Protein AF-A0A3M1SGB9-F1 (afdb_monomer_lite)

Sequence (110 aa):
MKTRKTFSDILEEVRPRNFKSLLQKAYKANSLAKTTKGRSRKNAYSVKNQTLLFIVDKMPRYVKVKKDNREEMDDFLVVEFVETRGALHIPKETIEKLDKRRKRMGLKDS

pLDDT: mean 90.96, std 9.62, range [44.34, 98.06]

Structure (mmCIF, N/CA/C/O backbone):
data_AF-A0A3M1SGB9-F1
#
_entry.id   AF-A0A3M1SGB9-F1
#
loop_
_atom_site.group_PDB
_atom_site.id
_atom_site.type_symbol
_atom_site.label_atom_id
_atom_site.label_alt_id
_atom_site.label_comp_id
_atom_site.label_asym_id
_atom_site.label_entity_id
_atom_site.label_seq_id
_atom_site.pdbx_PDB_ins_code
_atom_site.Cartn_x
_atom_site.Cartn_y
_atom_site.Cartn_z
_atom_site.occupancy
_atom_site.B_iso_or_equiv
_atom_site.auth_seq_id
_atom_site.auth_comp_id
_atom_site.auth_asym_id
_atom_site.auth_atom_id
_atom_site.pdbx_PDB_model_num
ATOM 1 N N . MET A 1 1 ? -13.058 9.951 38.611 1.00 44.34 1 MET A N 1
ATOM 2 C CA . MET A 1 1 ? -12.085 8.839 38.479 1.00 44.34 1 MET A CA 1
ATOM 3 C C . MET A 1 1 ? -11.390 8.940 37.129 1.00 44.34 1 MET A C 1
ATOM 5 O O . MET A 1 1 ? -12.088 8.998 36.128 1.00 44.34 1 MET A O 1
ATOM 9 N N . LYS A 1 2 ? -10.050 8.978 37.072 1.00 55.06 2 LYS A N 1
ATOM 10 C CA . LYS A 1 2 ? -9.320 8.790 35.805 1.00 55.06 2 LYS A CA 1
ATOM 11 C C . LYS A 1 2 ? -9.275 7.289 35.514 1.00 55.06 2 LYS A C 1
ATOM 13 O O . LYS A 1 2 ? 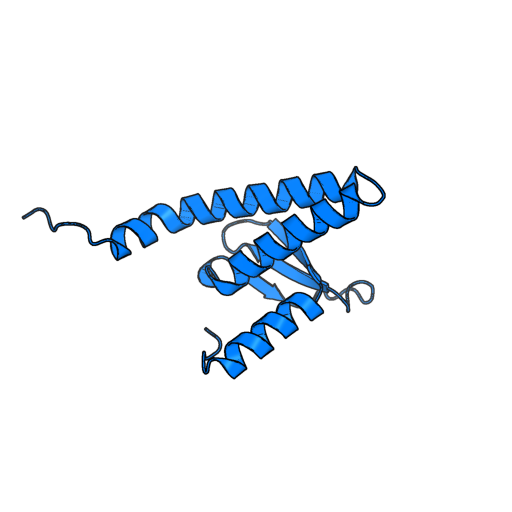-8.594 6.556 36.225 1.00 55.06 2 LYS A O 1
ATOM 18 N N . THR A 1 3 ? -10.027 6.825 34.523 1.00 76.25 3 THR A N 1
ATOM 19 C CA . THR A 1 3 ? -9.919 5.454 34.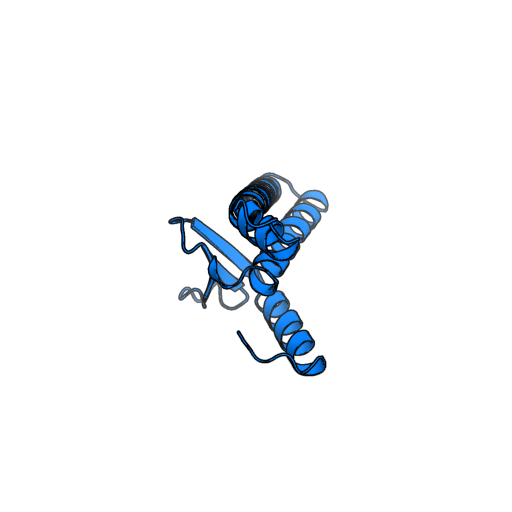011 1.00 76.25 3 THR A CA 1
ATOM 20 C C . THR A 1 3 ? -8.509 5.242 33.452 1.00 76.25 3 THR A C 1
ATOM 22 O O . THR A 1 3 ? -8.014 6.046 32.661 1.00 76.25 3 THR A O 1
ATOM 25 N N . ARG A 1 4 ? -7.809 4.196 33.914 1.00 83.75 4 ARG A N 1
ATOM 26 C CA . ARG A 1 4 ? -6.506 3.813 33.350 1.00 83.75 4 ARG A CA 1
ATOM 27 C C . ARG A 1 4 ? -6.730 3.343 31.913 1.00 83.75 4 ARG A C 1
ATOM 29 O O . ARG A 1 4 ? -7.519 2.429 31.699 1.00 83.75 4 ARG A O 1
ATOM 36 N N . LYS A 1 5 ? -6.033 3.958 30.954 1.00 86.06 5 LYS A N 1
ATOM 37 C CA . LYS A 1 5 ? -6.025 3.506 29.556 1.00 86.06 5 LYS A CA 1
ATOM 38 C C . LYS A 1 5 ? -5.428 2.102 29.481 1.00 86.06 5 LYS A C 1
ATOM 40 O O . LYS A 1 5 ? -4.376 1.846 30.069 1.00 86.06 5 LYS A O 1
ATOM 45 N N . THR A 1 6 ? -6.089 1.208 28.759 1.00 92.06 6 THR A N 1
ATOM 46 C CA . THR A 1 6 ? -5.558 -0.118 28.441 1.00 92.06 6 THR A CA 1
ATOM 47 C C . THR A 1 6 ? -4.535 -0.026 27.307 1.00 92.06 6 THR A C 1
ATOM 49 O O . THR A 1 6 ? -4.449 0.978 26.598 1.00 92.06 6 THR A O 1
ATOM 52 N N . PHE A 1 7 ? -3.758 -1.090 27.094 1.00 88.25 7 PHE A N 1
ATOM 53 C CA . PHE A 1 7 ? -2.853 -1.163 25.942 1.00 88.25 7 PHE A CA 1
ATOM 54 C C . PHE A 1 7 ? -3.610 -1.045 24.609 1.00 88.25 7 PHE A C 1
ATOM 56 O O . PHE A 1 7 ? -3.136 -0.380 23.691 1.00 88.25 7 PHE A O 1
ATOM 63 N N . SER A 1 8 ? -4.810 -1.625 24.522 1.00 87.44 8 SER A N 1
ATOM 64 C CA . SER A 1 8 ? -5.679 -1.513 23.347 1.00 87.44 8 SER A CA 1
ATOM 65 C C . SER A 1 8 ? -6.088 -0.065 23.071 1.00 87.44 8 SER A C 1
ATOM 67 O O . SER A 1 8 ? -6.020 0.368 21.923 1.00 87.44 8 SER A O 1
ATOM 69 N N . ASP A 1 9 ? -6.418 0.707 24.111 1.00 90.00 9 ASP A N 1
ATOM 70 C CA . ASP A 1 9 ? -6.766 2.129 23.966 1.00 90.00 9 ASP A CA 1
ATOM 71 C C . ASP A 1 9 ? -5.582 2.940 23.432 1.00 90.00 9 ASP A C 1
ATOM 73 O O . ASP A 1 9 ? -5.738 3.773 22.540 1.00 90.00 9 ASP A O 1
ATOM 77 N N . ILE A 1 10 ? -4.375 2.650 23.929 1.00 89.81 10 ILE A N 1
ATOM 78 C CA . ILE A 1 10 ? -3.140 3.279 23.446 1.00 89.81 10 ILE A CA 1
ATOM 79 C C . ILE A 1 10 ? -2.896 2.912 21.978 1.00 89.81 10 ILE A C 1
ATOM 81 O O . ILE A 1 10 ? -2.558 3.782 21.176 1.00 89.81 10 ILE A O 1
ATOM 85 N N . LEU A 1 11 ? -3.080 1.640 21.603 1.00 87.50 11 LEU A N 1
ATOM 86 C CA . LEU A 1 11 ? -2.915 1.193 20.220 1.00 87.50 11 LEU A CA 1
ATOM 87 C C . LEU A 1 11 ? -3.899 1.872 19.266 1.00 87.50 11 LEU A C 1
ATOM 89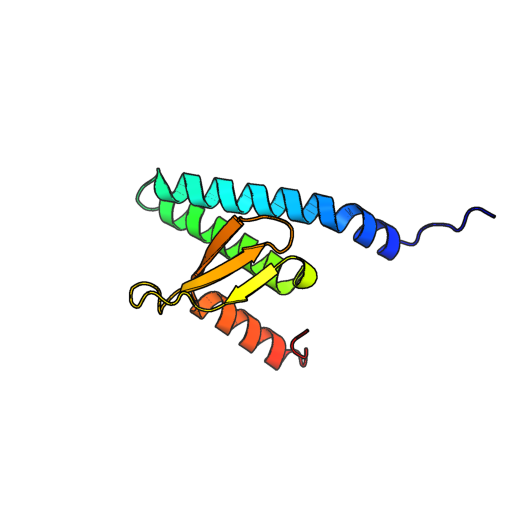 O O . LEU A 1 11 ? -3.506 2.218 18.151 1.00 87.50 11 LEU A O 1
ATOM 93 N N . GLU A 1 12 ? -5.153 2.062 19.675 1.00 87.00 12 GLU A N 1
ATOM 94 C CA . GLU A 1 12 ? -6.138 2.804 18.886 1.00 87.00 12 GLU A CA 1
ATOM 95 C C . GLU A 1 12 ? -5.762 4.283 18.757 1.00 87.00 12 GLU A C 1
ATOM 97 O O . GLU A 1 12 ? -5.824 4.827 17.654 1.00 87.00 12 GLU A O 1
ATOM 102 N N . GLU A 1 13 ? -5.289 4.907 19.837 1.00 90.38 13 GLU A N 1
ATOM 103 C CA . GLU A 1 13 ? -4.865 6.311 19.859 1.00 90.38 13 GLU A CA 1
ATOM 104 C C . GLU A 1 13 ? -3.682 6.582 18.917 1.00 90.38 13 GLU A C 1
ATOM 106 O O . GLU A 1 13 ? -3.671 7.574 18.187 1.00 90.38 13 GLU A O 1
ATOM 111 N N . VAL A 1 14 ? -2.693 5.683 18.869 1.00 92.31 14 VAL A N 1
ATOM 112 C CA . VAL A 1 14 ? -1.524 5.852 17.987 1.00 92.31 14 VAL A CA 1
ATOM 113 C C . VAL A 1 14 ? -1.774 5.384 16.551 1.00 92.31 14 VAL A C 1
ATOM 115 O O . VAL A 1 14 ? -0.974 5.690 15.660 1.00 92.31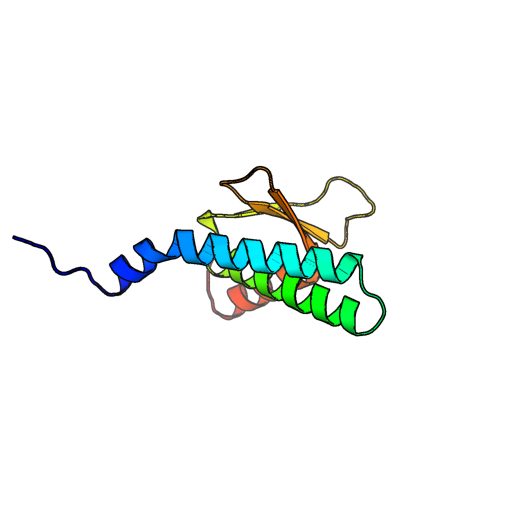 14 VAL A O 1
ATOM 118 N N . ARG A 1 15 ? -2.871 4.657 16.284 1.00 90.69 15 ARG A N 1
ATOM 119 C CA . ARG A 1 15 ? -3.138 4.052 14.968 1.00 90.69 15 ARG A CA 1
ATOM 120 C C . ARG A 1 15 ? -3.200 5.072 13.823 1.00 90.69 15 ARG A C 1
ATOM 122 O O . ARG A 1 15 ? -2.530 4.813 12.823 1.00 90.69 15 ARG A O 1
ATOM 129 N N . PRO A 1 16 ? -3.889 6.228 13.930 1.00 91.19 16 PRO A N 1
ATOM 130 C CA . PRO A 1 16 ? -3.898 7.234 12.862 1.00 91.19 16 PRO A CA 1
ATOM 131 C C . PRO A 1 16 ? -2.496 7.771 12.539 1.00 91.19 16 PRO A C 1
ATOM 133 O O . PRO A 1 16 ? -2.117 7.914 11.374 1.00 91.19 16 PRO A O 1
ATOM 136 N N . ARG A 1 17 ? -1.673 8.015 13.569 1.00 93.00 17 ARG A N 1
ATOM 137 C CA . ARG A 1 17 ? -0.288 8.480 13.395 1.00 93.00 17 ARG A CA 1
ATOM 138 C C . ARG A 1 17 ? 0.570 7.424 12.700 1.00 93.00 17 ARG A C 1
ATOM 140 O O . ARG A 1 17 ? 1.330 7.754 11.787 1.00 93.00 17 ARG A O 1
ATOM 147 N N . ASN A 1 18 ? 0.420 6.162 13.097 1.00 93.62 18 ASN A N 1
ATOM 148 C CA . ASN A 1 18 ? 1.111 5.039 12.469 1.00 93.62 18 ASN A CA 1
ATOM 149 C C . ASN A 1 18 ? 0.684 4.865 11.009 1.00 93.62 18 ASN A C 1
ATOM 151 O O . ASN A 1 18 ? 1.545 4.719 10.143 1.00 93.62 18 ASN A O 1
ATOM 155 N N . PHE A 1 19 ? -0.616 4.963 10.721 1.00 94.12 19 PHE A N 1
ATOM 156 C CA . PHE A 1 19 ? -1.142 4.937 9.359 1.00 94.12 19 PHE A CA 1
ATOM 157 C C . PHE A 1 19 ? -0.507 6.032 8.492 1.00 94.12 19 PHE A C 1
ATOM 159 O O . PHE A 1 19 ? 0.046 5.732 7.435 1.00 94.12 19 PHE A O 1
ATOM 166 N N . LYS A 1 20 ? -0.474 7.285 8.969 1.00 93.94 20 LYS A N 1
ATOM 167 C CA . LYS A 1 20 ? 0.155 8.403 8.245 1.00 93.94 20 LYS A CA 1
ATOM 168 C C . LYS A 1 20 ? 1.641 8.155 7.958 1.00 93.94 20 LYS A C 1
ATOM 170 O O . LYS A 1 20 ? 2.108 8.440 6.856 1.00 93.94 20 LYS A O 1
ATOM 175 N N . SER A 1 21 ? 2.379 7.600 8.920 1.00 95.31 21 SER A N 1
ATOM 176 C CA . SER A 1 21 ? 3.797 7.250 8.749 1.00 95.31 21 SER A CA 1
ATOM 177 C C . SER A 1 21 ? 4.000 6.155 7.692 1.00 95.31 21 SER A C 1
ATOM 179 O O . SER A 1 21 ? 4.826 6.294 6.786 1.00 95.31 21 SER A O 1
ATOM 181 N N . LEU A 1 22 ? 3.191 5.092 7.745 1.00 95.94 22 LEU A N 1
ATOM 182 C CA . LEU A 1 22 ? 3.214 4.012 6.754 1.00 95.94 22 LEU A CA 1
ATOM 183 C C . LEU A 1 22 ? 2.849 4.523 5.357 1.00 95.94 22 LEU A C 1
ATOM 185 O O . LEU A 1 22 ? 3.501 4.168 4.376 1.00 95.94 22 LEU A O 1
ATOM 189 N N . LEU A 1 23 ? 1.867 5.416 5.266 1.00 95.12 23 LEU A N 1
ATOM 190 C CA . LEU A 1 23 ? 1.469 6.039 4.013 1.00 95.12 23 LEU A CA 1
ATOM 191 C C . LEU A 1 23 ? 2.610 6.868 3.404 1.00 95.12 23 LEU A C 1
ATOM 193 O O . LEU A 1 23 ? 2.947 6.706 2.230 1.00 95.12 23 LEU A O 1
ATOM 197 N N . GLN A 1 24 ? 3.273 7.705 4.208 1.00 96.12 24 GLN A N 1
ATOM 198 C CA . GLN A 1 24 ? 4.450 8.462 3.771 1.00 96.12 24 GLN A CA 1
ATOM 199 C C . GLN A 1 24 ? 5.580 7.542 3.295 1.00 96.12 24 GLN A C 1
ATOM 201 O O . GLN A 1 24 ? 6.217 7.824 2.278 1.00 96.12 24 GLN A O 1
ATOM 206 N N . LYS A 1 25 ? 5.815 6.424 3.993 1.00 97.31 25 LYS A N 1
ATOM 207 C CA . LYS A 1 25 ? 6.792 5.408 3.584 1.00 97.31 25 LYS A CA 1
ATOM 208 C C . LYS A 1 25 ? 6.438 4.808 2.221 1.00 97.31 25 LYS A C 1
ATOM 210 O O . LYS A 1 25 ? 7.312 4.733 1.358 1.00 97.31 25 LYS A O 1
ATOM 215 N N . ALA A 1 26 ? 5.175 4.439 2.001 1.00 96.94 26 ALA A N 1
ATOM 216 C CA . ALA A 1 26 ? 4.712 3.894 0.726 1.00 96.94 26 ALA A CA 1
ATOM 217 C C . ALA A 1 26 ? 4.894 4.897 -0.427 1.00 96.94 26 ALA A C 1
ATOM 219 O O . ALA A 1 26 ? 5.418 4.532 -1.482 1.00 96.94 26 ALA A O 1
ATOM 220 N N . TYR A 1 27 ? 4.551 6.173 -0.216 1.00 97.00 27 TYR A N 1
ATOM 221 C CA . TYR A 1 27 ? 4.756 7.225 -1.217 1.00 97.00 27 TYR A CA 1
ATOM 222 C C . TYR A 1 27 ? 6.230 7.467 -1.536 1.00 97.00 27 TYR A C 1
ATOM 224 O O . TYR A 1 27 ? 6.593 7.531 -2.711 1.00 97.00 27 TYR A O 1
ATOM 232 N N . LYS A 1 28 ? 7.092 7.562 -0.517 1.00 97.94 28 LYS A N 1
ATOM 233 C CA . LYS A 1 28 ? 8.538 7.740 -0.712 1.00 97.94 28 LYS A CA 1
ATOM 234 C C . LYS A 1 28 ? 9.147 6.565 -1.473 1.00 97.94 28 LYS A C 1
ATOM 236 O O . LYS A 1 28 ? 9.886 6.785 -2.427 1.00 97.94 28 LYS A O 1
ATOM 241 N N . ALA A 1 29 ? 8.789 5.333 -1.111 1.00 97.81 29 ALA A N 1
ATOM 242 C CA . ALA A 1 29 ? 9.244 4.135 -1.811 1.00 97.81 29 ALA A CA 1
ATOM 243 C C . ALA A 1 29 ? 8.765 4.105 -3.274 1.00 97.81 29 ALA A C 1
ATOM 245 O O . ALA A 1 29 ? 9.545 3.802 -4.171 1.00 97.81 29 ALA A O 1
ATOM 246 N N . ASN A 1 30 ? 7.512 4.488 -3.540 1.00 97.69 30 ASN A N 1
ATOM 247 C CA . ASN A 1 30 ? 6.985 4.600 -4.901 1.00 97.69 30 ASN A CA 1
ATOM 248 C C . ASN A 1 30 ? 7.719 5.673 -5.720 1.00 97.69 30 ASN A C 1
ATOM 250 O O . ASN A 1 30 ? 8.071 5.429 -6.870 1.00 97.69 30 ASN A O 1
ATOM 254 N N . SER A 1 31 ? 7.970 6.843 -5.128 1.00 97.69 31 SER A N 1
ATOM 255 C CA . SER A 1 31 ? 8.738 7.915 -5.769 1.00 97.69 31 SER A CA 1
ATOM 256 C C . SER A 1 31 ? 10.153 7.441 -6.112 1.00 97.69 31 SER A C 1
ATOM 258 O O . SER A 1 31 ? 10.576 7.529 -7.263 1.00 97.69 31 SER A O 1
ATOM 260 N N . LEU A 1 32 ? 10.837 6.806 -5.154 1.00 97.94 32 LEU A N 1
ATOM 261 C CA . LEU A 1 32 ? 12.167 6.232 -5.357 1.00 97.94 32 LEU A CA 1
ATOM 262 C C . LEU A 1 32 ? 12.177 5.156 -6.452 1.00 97.94 32 LEU A C 1
ATOM 264 O O . LEU A 1 32 ? 13.104 5.091 -7.256 1.00 97.94 32 LEU A O 1
ATOM 268 N N . ALA A 1 33 ? 11.149 4.309 -6.520 1.00 97.56 33 ALA A N 1
ATOM 269 C CA . ALA A 1 33 ? 11.044 3.290 -7.560 1.00 97.56 33 ALA A CA 1
ATOM 270 C C . ALA A 1 33 ? 10.915 3.905 -8.966 1.00 97.56 33 ALA A C 1
ATOM 272 O O . ALA A 1 33 ? 11.490 3.386 -9.926 1.00 97.56 33 ALA A O 1
ATOM 273 N N . LYS A 1 34 ? 10.197 5.029 -9.083 1.00 96.25 34 LYS A N 1
ATOM 274 C CA . LYS A 1 34 ? 10.027 5.759 -10.347 1.00 96.25 34 LYS A CA 1
ATOM 275 C C . LYS A 1 34 ? 11.313 6.451 -10.807 1.00 96.25 34 LYS A C 1
ATOM 277 O O . LYS A 1 34 ? 11.553 6.512 -12.008 1.00 96.25 34 LYS A O 1
ATOM 282 N N . THR A 1 35 ? 12.152 6.923 -9.884 1.00 97.69 35 THR A N 1
ATOM 283 C CA . THR A 1 35 ? 13.393 7.649 -10.215 1.00 97.69 35 THR A CA 1
ATOM 284 C C . THR A 1 35 ? 14.616 6.744 -10.368 1.00 97.69 35 THR A C 1
ATOM 286 O O . THR A 1 35 ? 15.540 7.071 -11.109 1.00 97.69 35 THR A O 1
ATOM 289 N N . THR A 1 36 ? 14.637 5.585 -9.710 1.00 96.81 36 THR A N 1
ATOM 290 C CA . THR A 1 36 ? 15.762 4.635 -9.774 1.00 96.81 36 THR A CA 1
ATOM 291 C C . THR A 1 36 ? 15.577 3.578 -10.867 1.00 96.81 36 THR A C 1
ATOM 293 O O . THR A 1 36 ? 14.503 3.442 -11.458 1.00 96.81 36 THR A O 1
ATOM 296 N N . LYS A 1 37 ? 16.635 2.808 -11.160 1.00 96.75 37 LYS A N 1
ATOM 297 C CA . LYS A 1 37 ? 16.644 1.706 -12.141 1.00 96.75 37 LYS A CA 1
ATOM 298 C C . LYS A 1 37 ? 17.153 0.402 -11.509 1.00 96.75 37 LYS A C 1
ATOM 300 O O . LYS A 1 37 ? 17.643 0.389 -10.379 1.00 96.75 37 LYS A O 1
ATOM 305 N N . GLY A 1 38 ? 17.011 -0.708 -12.237 1.00 97.25 38 GLY A N 1
ATOM 306 C CA . GLY A 1 38 ? 17.585 -2.006 -11.870 1.00 97.25 38 GLY A CA 1
ATOM 307 C C . GLY A 1 38 ? 17.115 -2.540 -10.512 1.00 97.25 38 GLY A C 1
ATOM 308 O O . GLY A 1 38 ? 15.925 -2.511 -10.188 1.00 97.25 38 GLY A O 1
ATOM 309 N N . ARG A 1 39 ? 18.062 -3.048 -9.713 1.00 97.38 39 ARG A N 1
ATOM 310 C CA . ARG A 1 39 ? 17.792 -3.668 -8.405 1.00 97.38 39 ARG A CA 1
ATOM 311 C C . ARG A 1 39 ? 17.169 -2.689 -7.408 1.00 97.38 39 ARG A C 1
ATOM 313 O O . ARG A 1 39 ? 16.241 -3.067 -6.699 1.00 97.38 39 ARG A O 1
ATOM 320 N N . SER A 1 40 ? 17.608 -1.431 -7.400 1.00 97.38 40 SER A N 1
ATOM 321 C CA . SER A 1 40 ? 17.071 -0.401 -6.502 1.00 97.38 40 SER A CA 1
ATOM 322 C C . SER A 1 40 ? 15.591 -0.129 -6.763 1.00 97.38 40 SER A C 1
ATOM 324 O O . SER A 1 40 ? 14.809 -0.087 -5.815 1.00 97.38 40 SER A O 1
ATOM 326 N N . ARG A 1 41 ? 15.178 -0.070 -8.038 1.00 97.75 41 ARG A N 1
ATOM 327 C CA . ARG A 1 41 ? 13.759 0.046 -8.415 1.00 97.75 41 ARG A CA 1
ATOM 328 C C . ARG A 1 41 ? 12.942 -1.131 -7.888 1.00 97.75 41 ARG A C 1
ATOM 330 O O . ARG A 1 41 ? 11.891 -0.925 -7.286 1.00 97.75 41 ARG A O 1
ATOM 337 N N . LYS A 1 42 ? 13.427 -2.361 -8.098 1.00 97.19 42 LYS A N 1
ATOM 338 C CA . LYS A 1 42 ? 12.749 -3.581 -7.626 1.00 97.19 42 LYS A CA 1
ATOM 339 C C . LYS A 1 42 ? 12.593 -3.578 -6.102 1.00 97.19 42 LYS A C 1
ATOM 341 O O . LYS A 1 42 ? 11.501 -3.829 -5.600 1.00 97.19 42 LYS A O 1
ATOM 346 N N . ASN A 1 43 ? 13.649 -3.220 -5.374 1.00 97.69 43 ASN A N 1
ATOM 347 C CA . ASN A 1 43 ? 13.623 -3.134 -3.914 1.00 97.69 43 ASN A CA 1
ATOM 348 C C . ASN A 1 43 ? 12.650 -2.054 -3.422 1.00 97.69 43 ASN A C 1
ATOM 350 O O . ASN A 1 43 ? 11.866 -2.302 -2.509 1.00 97.69 43 ASN A O 1
ATOM 354 N N . ALA A 1 44 ? 12.651 -0.877 -4.049 1.00 98.06 44 ALA A N 1
ATOM 355 C CA . ALA A 1 44 ? 11.745 0.208 -3.694 1.00 98.06 44 ALA A CA 1
ATOM 356 C C . ALA A 1 44 ? 10.271 -0.175 -3.930 1.00 98.06 44 ALA A C 1
ATOM 358 O O . ALA A 1 44 ? 9.433 0.041 -3.052 1.00 98.06 44 ALA A O 1
ATOM 359 N N . TYR A 1 45 ? 9.953 -0.831 -5.054 1.00 97.69 45 TYR A N 1
ATOM 360 C CA . TYR A 1 45 ? 8.610 -1.378 -5.273 1.00 97.69 45 TYR A CA 1
ATOM 361 C C . TYR A 1 45 ? 8.244 -2.472 -4.269 1.00 97.69 45 TYR A C 1
ATOM 363 O O . TYR A 1 45 ? 7.109 -2.492 -3.800 1.00 97.69 45 TYR A O 1
ATOM 371 N N . SER A 1 46 ? 9.187 -3.333 -3.880 1.00 97.25 46 SER A N 1
ATOM 372 C CA . SER A 1 46 ? 8.954 -4.331 -2.829 1.00 97.25 46 SER A CA 1
ATOM 373 C C . SER A 1 46 ? 8.555 -3.667 -1.506 1.00 97.25 46 SER A C 1
ATOM 375 O O . SER A 1 46 ? 7.518 -4.003 -0.938 1.00 97.25 46 SER A O 1
ATOM 377 N N . VAL A 1 47 ? 9.295 -2.639 -1.067 1.00 98.00 47 VAL A N 1
ATOM 378 C CA . VAL A 1 47 ? 8.977 -1.885 0.159 1.00 98.00 47 VAL A CA 1
ATOM 379 C C . VAL A 1 47 ? 7.609 -1.209 0.065 1.00 98.00 47 VAL A C 1
ATOM 381 O O . VAL A 1 47 ? 6.826 -1.285 1.015 1.00 98.00 47 VAL A O 1
ATOM 384 N N . LYS A 1 48 ? 7.296 -0.567 -1.069 1.00 97.44 48 LYS A N 1
ATOM 385 C CA . LYS A 1 48 ? 5.973 0.022 -1.325 1.00 97.44 48 LYS A CA 1
ATOM 386 C C . LYS A 1 48 ? 4.877 -1.037 -1.174 1.00 97.44 48 LYS A C 1
ATOM 388 O O . LYS A 1 48 ? 3.951 -0.839 -0.391 1.00 97.44 48 LYS A O 1
ATOM 393 N N . ASN A 1 49 ? 4.995 -2.152 -1.890 1.00 97.31 49 ASN A N 1
ATOM 394 C CA . ASN A 1 49 ? 3.961 -3.183 -1.948 1.00 97.31 49 ASN A CA 1
ATOM 395 C C . ASN A 1 49 ? 3.777 -3.882 -0.597 1.00 97.31 49 ASN A C 1
ATOM 397 O O . ASN A 1 49 ? 2.645 -4.071 -0.172 1.00 97.31 49 ASN A O 1
ATOM 401 N N . GLN A 1 50 ? 4.859 -4.190 0.123 1.00 97.00 50 GLN A N 1
ATOM 402 C CA . GLN A 1 50 ? 4.785 -4.742 1.481 1.00 97.00 50 GLN A CA 1
ATOM 403 C C . GLN A 1 50 ? 4.112 -3.773 2.458 1.00 97.00 50 GLN A C 1
ATOM 405 O O . GLN A 1 50 ? 3.308 -4.188 3.290 1.00 97.00 50 GLN A O 1
ATOM 410 N N . THR A 1 51 ? 4.416 -2.476 2.347 1.00 97.50 51 THR A N 1
ATOM 411 C CA . THR A 1 51 ? 3.805 -1.449 3.201 1.00 97.50 51 THR A CA 1
ATOM 412 C C . THR A 1 51 ? 2.307 -1.323 2.915 1.00 97.50 51 THR A C 1
ATOM 414 O O . THR A 1 51 ? 1.512 -1.309 3.851 1.00 97.50 51 THR A O 1
ATOM 417 N N . LEU A 1 52 ? 1.905 -1.297 1.640 1.00 96.94 52 LEU A N 1
ATOM 418 C CA . LEU A 1 52 ? 0.492 -1.290 1.250 1.00 96.94 52 LEU A CA 1
ATOM 419 C C . LEU A 1 52 ? -0.231 -2.563 1.698 1.00 96.94 52 LEU A C 1
ATOM 421 O O . LEU A 1 52 ? -1.323 -2.469 2.246 1.00 96.94 52 LEU A O 1
ATOM 425 N N . LEU A 1 53 ? 0.393 -3.732 1.536 1.00 96.62 53 LEU A N 1
ATOM 426 C CA . LEU A 1 53 ? -0.175 -5.004 1.976 1.00 96.62 53 LEU A CA 1
ATOM 427 C C . LEU A 1 53 ? -0.430 -5.018 3.485 1.00 96.62 53 LEU A C 1
ATOM 429 O O . LEU A 1 53 ? -1.480 -5.467 3.930 1.00 96.62 53 LEU A O 1
ATOM 433 N N . PHE A 1 54 ? 0.511 -4.490 4.272 1.00 95.75 54 PHE A N 1
ATOM 434 C CA . PHE A 1 54 ? 0.344 -4.355 5.715 1.00 95.75 54 PHE A CA 1
ATOM 435 C C . PHE A 1 54 ? -0.819 -3.425 6.074 1.00 95.75 54 PHE A C 1
ATOM 437 O O . PHE A 1 54 ? -1.599 -3.746 6.967 1.00 95.75 54 PHE A O 1
ATOM 444 N N . ILE A 1 55 ? -0.954 -2.288 5.383 1.00 95.19 55 ILE A N 1
ATOM 445 C CA . ILE A 1 55 ? -2.065 -1.352 5.598 1.00 95.19 55 ILE A CA 1
ATOM 446 C C . ILE A 1 55 ? -3.402 -2.029 5.274 1.00 95.19 55 ILE A C 1
ATOM 448 O O . ILE A 1 55 ? -4.315 -1.970 6.092 1.00 95.19 55 ILE A O 1
ATOM 452 N N . VAL A 1 56 ? -3.510 -2.705 4.126 1.00 95.56 56 VAL A N 1
ATOM 453 C CA . VAL A 1 56 ? -4.720 -3.454 3.746 1.00 95.56 56 VAL A CA 1
ATOM 454 C C . VAL A 1 56 ? -5.037 -4.537 4.776 1.00 95.56 56 VAL A C 1
ATOM 456 O O . VAL A 1 56 ? -6.196 -4.716 5.144 1.00 95.56 56 VAL A O 1
ATOM 459 N N . ASP A 1 57 ? -4.018 -5.233 5.290 1.00 94.38 57 ASP A N 1
ATOM 460 C CA . ASP A 1 57 ? -4.248 -6.312 6.243 1.00 94.38 57 ASP A CA 1
ATOM 461 C C . ASP A 1 57 ? -4.661 -5.816 7.636 1.00 94.38 57 ASP A C 1
ATOM 463 O O . ASP A 1 57 ? -5.601 -6.332 8.236 1.00 94.38 57 ASP A O 1
ATOM 467 N N . LYS A 1 58 ? -3.929 -4.838 8.179 1.00 92.44 58 LYS A N 1
ATOM 468 C CA . LYS A 1 58 ? -4.011 -4.441 9.596 1.00 92.44 58 LYS A CA 1
ATOM 469 C C . LYS A 1 58 ? -4.791 -3.161 9.845 1.00 92.44 58 LYS A C 1
ATOM 471 O O . LYS A 1 58 ? -5.130 -2.865 10.988 1.00 92.44 58 LYS A O 1
ATOM 476 N N . MET A 1 59 ? -5.036 -2.376 8.805 1.00 93.19 59 MET A N 1
ATOM 477 C CA . MET A 1 59 ? -5.671 -1.065 8.891 1.00 93.19 59 MET A CA 1
ATOM 478 C C . MET A 1 59 ? -6.774 -0.897 7.825 1.00 93.19 59 MET A C 1
ATOM 480 O O . MET A 1 59 ? -6.847 0.171 7.212 1.00 93.19 59 MET A O 1
ATOM 484 N N . PRO A 1 60 ? -7.661 -1.897 7.611 1.00 92.44 60 PRO A N 1
ATOM 485 C CA . PRO A 1 60 ? -8.614 -1.890 6.498 1.00 92.44 60 PRO A CA 1
ATOM 486 C C . PRO A 1 60 ? -9.574 -0.694 6.539 1.00 92.44 60 PRO A C 1
ATOM 488 O O . PRO A 1 60 ? -9.915 -0.156 5.496 1.00 92.44 60 PRO A O 1
ATOM 491 N N . ARG A 1 61 ? -9.920 -0.179 7.731 1.00 92.38 61 ARG A N 1
ATOM 492 C CA . ARG A 1 61 ? -10.792 1.004 7.886 1.00 92.38 61 ARG A CA 1
ATOM 493 C C . ARG A 1 61 ? -10.277 2.274 7.194 1.00 92.38 61 ARG A C 1
ATOM 495 O O . ARG A 1 61 ? -11.054 3.186 6.941 1.00 92.38 61 ARG A O 1
ATOM 502 N N . TYR A 1 62 ? -8.974 2.350 6.925 1.00 93.19 62 TYR A N 1
ATOM 503 C CA . TYR A 1 62 ? -8.338 3.517 6.316 1.00 93.19 62 TYR A CA 1
ATOM 504 C C . TYR A 1 62 ? -8.159 3.388 4.805 1.00 93.19 62 TYR A C 1
ATOM 506 O O . TYR A 1 62 ? -7.653 4.322 4.177 1.00 93.19 62 TYR A O 1
ATOM 514 N N . VAL A 1 63 ? -8.533 2.252 4.210 1.00 95.62 63 VAL A N 1
ATOM 515 C CA . VAL A 1 63 ? -8.306 1.992 2.790 1.00 95.62 63 VAL A CA 1
ATOM 516 C C . VAL A 1 63 ? -9.486 1.328 2.105 1.00 95.62 63 VAL A C 1
ATOM 518 O O . VAL A 1 63 ? -10.276 0.619 2.714 1.00 95.62 63 VAL A O 1
ATOM 521 N N . LYS A 1 64 ? -9.577 1.532 0.795 1.00 95.19 64 LYS A N 1
ATOM 522 C CA . LYS A 1 64 ? -10.440 0.760 -0.096 1.00 95.19 64 LYS A CA 1
ATOM 523 C C . LYS A 1 64 ? -9.577 0.155 -1.188 1.00 95.19 64 LYS A C 1
ATOM 525 O O . LYS A 1 64 ? -8.746 0.848 -1.769 1.00 95.19 64 LYS A O 1
ATOM 530 N N . VAL A 1 65 ? -9.766 -1.132 -1.456 1.00 94.88 65 VAL A N 1
ATOM 531 C CA . VAL A 1 65 ? -9.087 -1.823 -2.555 1.00 94.88 65 VAL A CA 1
ATOM 532 C C . VAL A 1 65 ? -10.092 -2.019 -3.675 1.00 94.88 65 VAL A C 1
ATOM 534 O O . VAL A 1 65 ? -11.158 -2.589 -3.454 1.00 94.88 65 VAL A O 1
ATOM 537 N N . LYS A 1 66 ? -9.769 -1.534 -4.871 1.00 94.19 66 LYS A N 1
ATOM 538 C CA . LYS A 1 66 ? -10.636 -1.662 -6.044 1.00 94.19 66 LYS A CA 1
ATOM 539 C C . LYS A 1 66 ? -9.839 -1.950 -7.306 1.00 94.19 66 LYS A C 1
ATOM 541 O O . LYS A 1 66 ? -8.627 -1.741 -7.349 1.00 94.19 66 LYS A O 1
ATOM 546 N N . LYS A 1 67 ? -10.534 -2.424 -8.335 1.00 92.50 67 LYS A N 1
ATOM 547 C CA . LYS A 1 67 ? -9.966 -2.531 -9.679 1.00 92.50 67 LYS A CA 1
ATOM 548 C C . LYS A 1 67 ? -9.750 -1.135 -10.262 1.00 92.50 67 LYS A C 1
ATOM 550 O O . LYS A 1 67 ? -10.504 -0.209 -9.960 1.00 92.50 67 LYS A O 1
ATOM 555 N N . ASP A 1 68 ? -8.706 -0.999 -11.065 1.00 87.88 68 ASP A N 1
ATOM 556 C CA . ASP A 1 68 ? -8.564 0.136 -11.970 1.00 87.88 68 ASP A CA 1
ATOM 557 C C . ASP A 1 68 ? -9.359 -0.188 -13.243 1.00 87.88 68 ASP A C 1
ATOM 559 O O . ASP A 1 68 ? -9.326 -1.326 -13.698 1.00 87.88 68 ASP A O 1
ATOM 563 N N . ASN A 1 69 ? -10.104 0.771 -13.793 1.00 84.00 69 ASN A N 1
ATOM 564 C CA . ASN A 1 69 ? -10.965 0.524 -14.962 1.00 84.00 69 ASN A CA 1
ATOM 565 C C . ASN A 1 69 ? -10.202 0.609 -16.294 1.00 84.00 69 ASN A C 1
ATOM 567 O O . ASN A 1 69 ? -10.807 0.517 -17.357 1.00 84.00 69 ASN A O 1
ATOM 571 N N . ARG A 1 70 ? -8.895 0.856 -16.238 1.00 86.56 70 ARG A N 1
ATOM 572 C CA . ARG A 1 70 ? -8.013 0.894 -17.400 1.00 86.56 70 ARG A CA 1
ATOM 573 C C . ARG A 1 70 ? -7.499 -0.509 -17.693 1.00 86.56 70 ARG A C 1
ATOM 575 O O . ARG A 1 70 ? -6.928 -1.130 -16.800 1.00 86.56 70 ARG A O 1
ATOM 582 N N . GLU A 1 71 ? -7.664 -0.973 -18.928 1.00 72.00 71 GLU A N 1
ATOM 583 C CA . GLU A 1 71 ? -7.271 -2.327 -19.347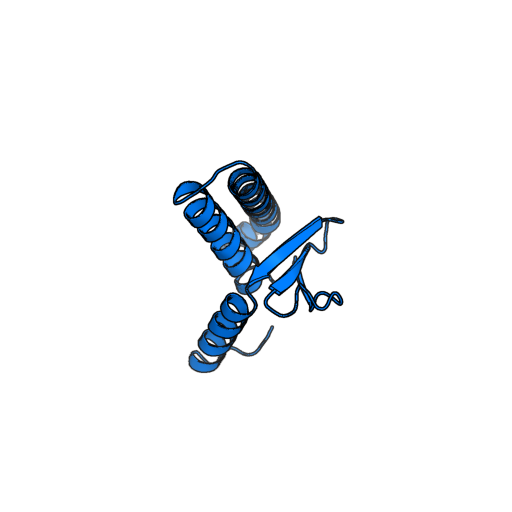 1.00 72.00 71 GLU A CA 1
ATOM 584 C C . GLU A 1 71 ? -5.775 -2.595 -19.107 1.00 72.00 71 GLU A C 1
ATOM 586 O O . GLU A 1 71 ? -5.394 -3.678 -18.670 1.00 72.00 71 GLU A O 1
ATOM 591 N N . GLU A 1 72 ? -4.907 -1.587 -19.262 1.00 79.69 72 GLU A N 1
ATOM 592 C CA . GLU A 1 72 ? -3.470 -1.728 -18.990 1.00 79.69 72 GLU A CA 1
ATOM 593 C C . GLU A 1 72 ? -3.114 -1.937 -17.501 1.00 79.69 72 GLU A C 1
ATOM 595 O O . GLU A 1 72 ? -1.940 -2.082 -17.151 1.00 79.69 72 GLU A O 1
ATOM 600 N N . MET A 1 73 ? -4.108 -1.927 -16.609 1.00 87.69 73 MET A N 1
ATOM 601 C CA . MET A 1 73 ? -3.950 -2.070 -15.162 1.00 87.69 73 MET A CA 1
ATOM 602 C C . MET A 1 73 ? -4.596 -3.348 -14.606 1.00 87.69 73 MET A C 1
ATOM 604 O O . MET A 1 73 ? -4.692 -3.471 -13.387 1.00 87.69 73 MET A O 1
ATOM 608 N N . ASP A 1 74 ? -4.979 -4.318 -15.443 1.00 87.62 74 ASP A N 1
ATOM 609 C CA . ASP A 1 74 ? -5.637 -5.567 -15.010 1.00 87.62 74 ASP A CA 1
ATOM 610 C C . ASP A 1 74 ? -4.825 -6.399 -13.996 1.00 87.62 74 ASP A C 1
ATOM 612 O O . ASP A 1 74 ? -5.386 -7.074 -13.121 1.00 87.62 74 ASP A O 1
ATOM 616 N N . ASP A 1 75 ? -3.495 -6.300 -14.057 1.00 92.88 75 ASP A N 1
ATOM 617 C CA . ASP A 1 75 ? -2.570 -6.947 -13.117 1.00 92.88 75 ASP A CA 1
ATOM 618 C C . ASP A 1 75 ? -2.393 -6.176 -11.797 1.00 92.88 75 ASP A C 1
ATOM 620 O O . ASP A 1 75 ? -1.677 -6.615 -10.886 1.00 92.88 75 ASP A O 1
ATOM 624 N N . PHE A 1 76 ? -3.045 -5.022 -11.657 1.00 94.44 76 PHE A N 1
ATOM 625 C CA . PHE A 1 76 ? -2.929 -4.133 -10.512 1.00 94.44 76 PHE A CA 1
ATOM 626 C C . PHE A 1 76 ? -4.289 -3.830 -9.882 1.00 94.44 76 PHE A C 1
ATOM 628 O O . PHE A 1 76 ? -5.339 -3.787 -10.511 1.00 94.44 76 PHE A O 1
ATOM 635 N N . LEU A 1 77 ? -4.254 -3.577 -8.579 1.00 95.31 77 LEU A N 1
ATOM 636 C CA . LEU A 1 77 ? -5.372 -3.031 -7.825 1.00 95.31 77 LEU A CA 1
ATOM 637 C C . LEU A 1 77 ? -4.994 -1.648 -7.313 1.00 95.31 77 LEU A C 1
ATOM 639 O O . LEU A 1 77 ? -3.830 -1.374 -7.004 1.00 95.31 77 LEU A O 1
ATOM 643 N N . VAL A 1 78 ? -5.990 -0.781 -7.192 1.00 95.44 78 VAL A N 1
ATOM 644 C CA . VAL A 1 78 ? -5.850 0.545 -6.599 1.00 95.44 78 VAL A CA 1
ATOM 645 C C . VAL A 1 78 ? -6.175 0.454 -5.117 1.00 95.44 78 VAL A C 1
ATOM 647 O O . VAL A 1 78 ? -7.269 0.036 -4.740 1.00 95.44 78 VAL A O 1
ATOM 650 N N . VAL A 1 79 ? -5.227 0.870 -4.278 1.00 96.12 79 VAL A N 1
ATOM 651 C CA . VAL A 1 79 ? -5.450 1.098 -2.849 1.00 96.12 79 VAL A CA 1
ATOM 652 C C . VAL A 1 79 ? -5.715 2.587 -2.660 1.00 96.12 79 VAL A C 1
ATOM 654 O O . VAL A 1 79 ? -4.792 3.398 -2.755 1.00 96.12 79 VAL A O 1
ATOM 657 N N . GLU A 1 80 ? -6.971 2.946 -2.424 1.00 95.69 80 GLU A N 1
ATOM 658 C CA . GLU A 1 80 ? -7.398 4.309 -2.102 1.00 95.69 80 GLU A CA 1
ATOM 659 C C . GLU A 1 80 ? -7.362 4.529 -0.595 1.00 95.69 80 GLU A C 1
ATOM 661 O O . GLU A 1 80 ? -7.761 3.651 0.168 1.00 95.69 80 GLU A O 1
ATOM 666 N N . PHE A 1 81 ? -6.915 5.700 -0.152 1.00 93.94 81 PHE A N 1
ATOM 667 C CA . PHE A 1 81 ? -6.839 6.028 1.272 1.00 93.94 81 PHE A CA 1
ATOM 668 C C . PHE A 1 81 ? -8.077 6.830 1.678 1.00 93.94 81 PHE A C 1
ATOM 670 O O . PHE A 1 81 ? -8.271 7.928 1.183 1.00 93.94 81 PHE A O 1
ATOM 677 N N . VAL A 1 82 ? -8.900 6.327 2.597 1.00 91.44 82 VAL A N 1
ATOM 678 C CA . VAL A 1 82 ? -10.223 6.904 2.920 1.00 91.44 82 VAL A CA 1
ATOM 679 C C . VAL A 1 82 ? -10.151 8.379 3.340 1.00 91.44 82 VAL A C 1
ATOM 681 O O . VAL A 1 82 ? -11.005 9.171 2.955 1.00 91.44 82 VAL A O 1
ATOM 684 N N . GLU A 1 83 ? -9.119 8.765 4.091 1.00 85.62 83 GLU A N 1
ATOM 685 C CA . GLU A 1 83 ? -8.963 10.128 4.623 1.00 85.62 83 GLU A CA 1
ATOM 686 C C . GLU A 1 83 ? -8.270 11.102 3.654 1.00 85.62 83 GLU A C 1
ATOM 688 O O . GLU A 1 83 ? -8.146 12.289 3.952 1.00 85.62 83 GLU A O 1
ATOM 693 N N . THR A 1 84 ? -7.770 10.635 2.504 1.00 80.94 84 THR A N 1
ATOM 694 C CA . THR A 1 84 ? -7.015 11.486 1.569 1.00 80.94 84 THR A CA 1
ATOM 695 C C . THR A 1 84 ? -7.464 11.252 0.131 1.00 80.94 84 THR A C 1
ATOM 697 O O . THR A 1 84 ? -7.901 10.170 -0.221 1.00 80.94 84 THR A O 1
ATOM 700 N N . ARG A 1 85 ? -7.269 12.213 -0.775 1.00 83.44 85 ARG A N 1
ATOM 701 C CA . ARG A 1 85 ? -7.518 11.986 -2.218 1.00 83.44 85 ARG A CA 1
ATOM 702 C C . ARG A 1 85 ? -6.424 11.149 -2.906 1.00 83.44 85 ARG A C 1
ATOM 704 O O . ARG A 1 85 ? -6.237 11.234 -4.114 1.00 83.44 85 ARG A O 1
ATOM 711 N N . GLY A 1 86 ? -5.638 10.412 -2.127 1.00 89.44 86 GLY A N 1
ATOM 712 C CA . GLY A 1 86 ? -4.486 9.666 -2.597 1.00 89.44 86 GLY A CA 1
ATOM 713 C C . GLY A 1 86 ? -4.818 8.213 -2.918 1.00 89.44 86 GLY A C 1
ATOM 714 O O . GLY A 1 86 ? -5.672 7.601 -2.276 1.00 89.44 86 GLY A O 1
ATOM 715 N N . ALA A 1 87 ? -4.074 7.647 -3.863 1.00 94.06 87 ALA A N 1
ATOM 716 C CA . ALA A 1 87 ? -4.141 6.232 -4.181 1.00 94.06 87 ALA A CA 1
ATOM 717 C C . ALA A 1 87 ? -2.788 5.707 -4.667 1.00 94.06 87 ALA A C 1
ATOM 719 O O . ALA A 1 87 ? -1.977 6.449 -5.231 1.00 94.06 87 ALA A O 1
ATOM 720 N N . LEU A 1 88 ? -2.539 4.415 -4.454 1.00 95.56 88 LEU A N 1
ATOM 721 C CA . LEU A 1 88 ? -1.362 3.725 -4.974 1.00 95.56 88 LEU A CA 1
ATOM 722 C C . LEU A 1 88 ? -1.736 2.352 -5.528 1.00 95.56 88 LEU A C 1
ATOM 724 O O . LEU A 1 88 ? -2.486 1.603 -4.908 1.00 95.56 88 LEU A O 1
ATOM 728 N N . HIS A 1 89 ? -1.136 1.995 -6.664 1.00 96.00 89 HIS A N 1
ATOM 729 C CA . HIS A 1 89 ? -1.267 0.655 -7.231 1.00 96.00 89 HIS A CA 1
ATOM 730 C C . HIS A 1 89 ? -0.467 -0.384 -6.451 1.00 96.00 89 HIS A C 1
ATOM 732 O O . HIS A 1 89 ? 0.680 -0.123 -6.069 1.00 96.00 89 HIS A O 1
ATOM 738 N N . ILE A 1 90 ? -1.039 -1.572 -6.297 1.00 95.56 90 ILE A N 1
ATOM 739 C CA . ILE A 1 90 ? -0.389 -2.781 -5.784 1.00 95.56 90 ILE A CA 1
ATOM 740 C C . ILE A 1 90 ? -0.661 -3.941 -6.756 1.00 95.56 90 ILE A C 1
ATOM 742 O O . ILE A 1 90 ? -1.753 -3.991 -7.317 1.00 95.56 90 ILE A O 1
ATOM 746 N N . PRO A 1 91 ? 0.286 -4.870 -6.991 1.00 95.94 91 PRO A N 1
ATOM 747 C CA . PRO A 1 91 ? 0.016 -6.030 -7.836 1.00 95.94 91 PRO A CA 1
ATOM 748 C C . PRO A 1 91 ? -1.140 -6.864 -7.280 1.00 95.94 91 PRO A C 1
ATOM 750 O O . PRO A 1 91 ? -1.149 -7.193 -6.088 1.00 95.94 91 PRO A O 1
ATOM 753 N N . LYS A 1 92 ? -2.077 -7.247 -8.146 1.00 95.12 92 LYS A N 1
ATOM 754 C CA . LYS A 1 92 ? -3.266 -8.035 -7.802 1.00 95.12 92 LYS A CA 1
ATOM 755 C C . LYS A 1 92 ? 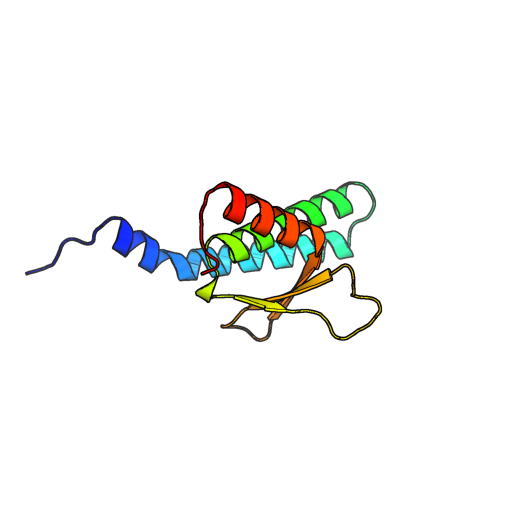-2.903 -9.336 -7.084 1.00 95.12 92 LYS A C 1
ATOM 757 O O . LYS A 1 92 ? -3.438 -9.622 -6.015 1.00 95.12 92 LYS A O 1
ATOM 762 N N . GLU A 1 93 ? -1.887 -10.038 -7.585 1.00 94.81 93 GLU A N 1
ATOM 763 C CA . GLU A 1 93 ? -1.366 -11.279 -6.996 1.00 94.81 93 GLU A CA 1
ATOM 764 C C . GLU A 1 93 ? -0.951 -11.111 -5.516 1.00 94.81 93 GLU A C 1
ATOM 766 O O . GLU A 1 93 ? -1.048 -12.039 -4.712 1.00 94.81 93 GLU A O 1
ATOM 771 N N . THR A 1 94 ? -0.498 -9.914 -5.120 1.00 93.94 94 THR A N 1
ATOM 772 C CA . THR A 1 94 ? -0.091 -9.636 -3.732 1.00 93.94 94 THR A CA 1
ATOM 773 C C . THR A 1 94 ? -1.295 -9.655 -2.784 1.00 93.94 94 THR A C 1
ATOM 775 O O . THR A 1 94 ? -1.195 -10.207 -1.687 1.00 93.94 94 THR A O 1
ATOM 778 N N . ILE A 1 95 ? -2.434 -9.103 -3.214 1.00 93.56 95 ILE A N 1
ATOM 779 C CA . ILE A 1 95 ? -3.690 -9.123 -2.451 1.00 93.56 95 ILE A CA 1
ATOM 780 C C . ILE A 1 95 ? -4.288 -10.531 -2.449 1.00 93.56 95 ILE A C 1
ATOM 782 O O . ILE A 1 95 ? -4.611 -11.057 -1.389 1.00 93.56 95 ILE A O 1
ATOM 786 N N . GLU A 1 96 ? -4.303 -11.213 -3.593 1.00 93.62 96 GLU A N 1
ATOM 787 C CA . GLU A 1 96 ? -4.808 -12.589 -3.678 1.00 93.62 96 GLU A CA 1
ATOM 788 C C . GLU A 1 96 ? -4.050 -13.555 -2.750 1.00 93.62 96 GLU A C 1
ATOM 790 O O . GLU A 1 96 ? -4.640 -14.451 -2.141 1.00 93.62 96 GLU A O 1
ATOM 795 N N . LYS A 1 97 ? -2.729 -13.376 -2.602 1.00 92.88 97 LYS A N 1
ATOM 796 C CA . LYS A 1 97 ? -1.915 -14.132 -1.636 1.00 92.88 97 LYS A CA 1
ATOM 797 C C . LYS A 1 97 ? -2.328 -13.854 -0.189 1.00 92.88 97 LYS A C 1
ATOM 799 O O . LYS A 1 97 ? -2.335 -14.790 0.619 1.00 92.88 97 LYS A O 1
ATOM 804 N N . LEU A 1 98 ? -2.668 -12.608 0.147 1.00 91.44 98 LEU A N 1
ATOM 805 C CA . LEU A 1 98 ? -3.179 -12.250 1.471 1.00 91.44 98 LEU A CA 1
ATOM 806 C C . LEU A 1 98 ? -4.533 -12.913 1.733 1.00 91.44 98 LEU A C 1
ATOM 808 O O . LEU A 1 98 ? -4.687 -13.553 2.772 1.00 91.44 98 LEU A O 1
ATOM 812 N N . ASP A 1 99 ? -5.461 -12.856 0.783 1.00 91.44 99 ASP A N 1
ATOM 813 C CA . ASP A 1 99 ? -6.795 -13.448 0.934 1.00 91.44 99 ASP A CA 1
ATOM 814 C C . ASP A 1 99 ? -6.712 -14.970 1.087 1.00 91.44 99 ASP A C 1
ATOM 816 O O . ASP A 1 99 ? -7.302 -15.556 1.997 1.00 91.44 99 ASP A O 1
ATOM 820 N N . LYS A 1 100 ? -5.875 -15.633 0.275 1.00 91.88 100 LYS A N 1
ATOM 821 C CA . LYS A 1 100 ? -5.569 -17.067 0.430 1.00 91.88 100 LYS A CA 1
ATOM 822 C C . LYS A 1 100 ? -4.974 -17.382 1.804 1.00 91.88 100 LYS A C 1
ATOM 824 O O . LYS A 1 100 ? -5.238 -18.443 2.369 1.00 91.88 100 LYS A O 1
ATOM 829 N N . ARG A 1 101 ? -4.139 -16.500 2.363 1.00 89.81 101 ARG A N 1
ATOM 830 C CA . ARG A 1 101 ? -3.591 -16.664 3.719 1.00 89.81 101 ARG A CA 1
ATOM 831 C C . ARG A 1 101 ? -4.672 -16.488 4.789 1.00 89.81 101 ARG A C 1
ATOM 833 O O . ARG A 1 101 ? -4.720 -17.311 5.696 1.00 89.81 101 ARG A O 1
ATOM 840 N N . ARG A 1 102 ? -5.533 -15.473 4.682 1.00 87.75 102 ARG A N 1
ATOM 841 C CA . ARG A 1 102 ? -6.650 -15.228 5.613 1.00 87.75 102 ARG A CA 1
ATOM 842 C C . ARG A 1 102 ? -7.615 -16.409 5.658 1.00 87.75 102 ARG A C 1
ATOM 844 O O . ARG A 1 102 ? -7.866 -16.929 6.743 1.00 87.75 102 ARG A O 1
ATOM 851 N N . LYS A 1 103 ? -8.016 -16.919 4.487 1.00 89.06 103 LYS A N 1
ATOM 852 C CA . LYS A 1 103 ? -8.865 -18.115 4.350 1.00 89.06 103 LYS A CA 1
ATOM 853 C C . LYS A 1 103 ? -8.266 -19.340 5.043 1.00 89.06 103 LYS A C 1
ATOM 855 O O . LYS A 1 103 ? -8.961 -20.006 5.800 1.00 89.06 103 LYS A O 1
ATOM 860 N N . ARG A 1 104 ? -6.964 -19.602 4.861 1.00 90.44 104 ARG A N 1
ATOM 861 C CA . ARG A 1 104 ? -6.261 -20.708 5.546 1.00 90.44 104 ARG A CA 1
ATOM 862 C C . ARG A 1 104 ? -6.236 -20.570 7.069 1.00 90.44 104 ARG A C 1
ATOM 864 O O . ARG A 1 104 ? -6.176 -21.579 7.755 1.00 90.44 104 ARG A O 1
ATOM 871 N N . MET A 1 105 ? -6.262 -19.345 7.589 1.00 88.94 105 MET A N 1
ATOM 872 C CA . MET A 1 105 ? -6.278 -19.069 9.031 1.00 88.94 105 MET A CA 1
ATOM 873 C C . MET A 1 105 ? -7.704 -18.980 9.604 1.00 88.94 105 MET A C 1
ATOM 875 O O . MET A 1 105 ? -7.855 -18.649 10.775 1.00 88.94 105 MET A O 1
ATOM 879 N N . GLY A 1 106 ? -8.746 -19.228 8.799 1.00 85.94 106 GLY A N 1
ATOM 880 C CA . GLY A 1 106 ? -10.142 -19.109 9.232 1.00 85.94 106 GLY A CA 1
ATOM 881 C C . GLY A 1 106 ? -10.589 -17.672 9.530 1.00 85.94 106 GLY A C 1
ATOM 882 O O . GLY A 1 106 ? -11.617 -17.473 10.173 1.00 85.94 106 GLY A O 1
ATOM 883 N N . LEU A 1 107 ? -9.836 -16.662 9.082 1.00 77.50 107 LEU A N 1
ATOM 884 C CA . LEU A 1 107 ? -10.214 -15.258 9.242 1.00 77.50 107 LEU A CA 1
ATOM 885 C C . LEU A 1 107 ? -11.227 -14.885 8.153 1.00 77.50 107 LEU A C 1
ATOM 887 O O . LEU A 1 107 ? -10.939 -15.056 6.967 1.00 77.50 107 LEU A O 1
ATOM 891 N N . LYS A 1 108 ? -12.402 -14.384 8.551 1.00 63.19 108 LYS A N 1
ATOM 892 C CA . LYS A 1 108 ? -13.394 -13.821 7.622 1.00 63.19 108 LYS A CA 1
ATOM 893 C C . LYS A 1 108 ? -12.937 -12.451 7.116 1.00 63.19 108 LYS A C 1
ATOM 895 O O . LYS A 1 108 ? -12.275 -11.708 7.844 1.00 63.19 108 LYS A O 1
ATOM 900 N N . ASP A 1 109 ? -13.314 -12.133 5.881 1.00 56.34 109 ASP A N 1
ATOM 901 C CA . ASP A 1 109 ? -13.103 -10.818 5.278 1.00 56.34 109 ASP A CA 1
ATOM 902 C C . ASP A 1 109 ? -13.795 -9.758 6.154 1.00 56.34 109 ASP A C 1
ATOM 904 O O . ASP A 1 109 ? -14.986 -9.877 6.447 1.00 56.34 109 ASP A O 1
ATOM 908 N N . SER A 1 110 ? -13.009 -8.809 6.675 1.00 50.38 110 SER A N 1
ATOM 909 C CA . SER A 1 110 ? -13.464 -7.720 7.556 1.00 50.38 110 SER A CA 1
ATOM 910 C C . SER A 1 110 ? -13.785 -6.465 6.765 1.00 50.38 110 SER A C 1
ATOM 912 O O . SER A 1 110 ? -13.023 -6.188 5.809 1.00 50.38 110 SER A O 1
#

Radius of gyration: 16.1 Å; chains: 1; bounding box: 31×33×58 Å

Secondary structure (DSSP, 8-state):
--PPPPHHHHHHHHHHHHHHHHHHHHHHHHHHHHH--HHHHHHHHHHHHHHHHHHHHH-GGGEEEEE-SSGGGTTEEEEEETTSS-EEEEEHHHHHHHHHHHHHTTPPP-

Foldseek 3Di:
DPDDDDPVNVCVVCVVVVVVVLVVLLVVLCVQLVVDDDPSVVVSLVSNQVSLLCCVVPVVVQWDWAADPDPVQNQWIWIQGNVDRDIDIHGPVSVVVVVVVCVVVVHDDD